Protein AF-A0A9X9LGH3-F1 (afdb_monomer)

InterPro domains:
  IPR001111 TGF-beta, propeptide [PF00688] (2-77)
  IPR015615 Transforming growth factor-beta-like [PTHR11848] (7-102)

Nearest PDB structures (foldseek):
  8apo-assembly1_AF  TM=1.733E-01  e=4.380E+00  Polytomella magna

Structure (mmCIF, N/CA/C/O backbone):
data_AF-A0A9X9LGH3-F1
#
_entry.id   AF-A0A9X9LGH3-F1
#
loop_
_atom_site.group_PDB
_atom_site.id
_atom_site.type_symbol
_atom_site.label_atom_id
_atom_site.label_alt_id
_atom_site.label_comp_id
_atom_site.label_asym_id
_atom_site.label_entity_id
_atom_site.label_seq_id
_atom_site.pdbx_PDB_ins_code
_atom_site.Cartn_x
_atom_site.Cartn_y
_atom_site.Cartn_z
_atom_site.occupancy
_atom_site.B_iso_or_equiv
_atom_site.auth_seq_id
_atom_site.auth_comp_id
_atom_site.auth_asym_id
_atom_site.auth_atom_id
_atom_site.pdbx_PDB_model_num
ATOM 1 N N . ARG A 1 1 ? -17.759 -10.125 -9.015 1.00 48.38 1 ARG A N 1
ATOM 2 C CA . ARG A 1 1 ? -16.796 -9.169 -9.623 1.00 48.38 1 ARG A CA 1
ATOM 3 C C . ARG A 1 1 ? -15.617 -8.926 -8.660 1.00 48.38 1 ARG A C 1
ATOM 5 O O . ARG A 1 1 ? -15.167 -7.805 -8.515 1.00 48.38 1 ARG A O 1
ATOM 12 N N . GLU A 1 2 ? -15.114 -9.988 -8.022 1.00 52.00 2 GLU A N 1
ATOM 13 C CA . GLU A 1 2 ? -13.931 -9.981 -7.131 1.00 52.00 2 GLU A CA 1
ATOM 14 C C . GLU A 1 2 ? -12.705 -10.612 -7.818 1.00 52.00 2 GLU A C 1
ATOM 16 O O . GLU A 1 2 ? -11.620 -10.665 -7.260 1.00 52.00 2 GLU A O 1
ATOM 21 N N . SER A 1 3 ? -12.881 -11.076 -9.057 1.00 57.69 3 SER A N 1
ATOM 22 C CA . SER A 1 3 ? -11.931 -11.883 -9.828 1.00 57.69 3 SER A CA 1
ATOM 23 C C . SER A 1 3 ? -10.662 -11.141 -10.268 1.00 57.69 3 SER A C 1
ATOM 25 O O . SER A 1 3 ? -9.758 -11.783 -10.789 1.00 57.69 3 SER A O 1
ATOM 27 N N . ASP A 1 4 ? -10.594 -9.824 -10.052 1.00 76.19 4 ASP A N 1
ATOM 28 C CA . ASP A 1 4 ? -9.462 -8.969 -10.440 1.00 76.19 4 ASP A CA 1
ATOM 29 C C . ASP A 1 4 ? -8.609 -8.520 -9.235 1.00 76.19 4 ASP A C 1
ATOM 31 O O . ASP A 1 4 ? -7.660 -7.753 -9.401 1.00 76.19 4 ASP A O 1
ATOM 35 N N . LEU A 1 5 ? -8.939 -8.968 -8.016 1.00 87.31 5 LEU A N 1
ATOM 36 C CA . LEU A 1 5 ? -8.166 -8.663 -6.812 1.00 87.31 5 LEU A CA 1
ATOM 37 C C . LEU A 1 5 ? -7.185 -9.795 -6.506 1.00 87.31 5 LEU A C 1
ATOM 39 O O . LEU A 1 5 ? -7.553 -10.966 -6.440 1.00 87.31 5 LEU A O 1
ATOM 43 N N . PHE A 1 6 ? -5.928 -9.426 -6.284 1.00 89.50 6 PHE A N 1
ATOM 44 C CA . PHE A 1 6 ? -4.864 -10.327 -5.858 1.00 89.50 6 PHE A CA 1
ATOM 45 C C . PHE A 1 6 ? -4.295 -9.819 -4.532 1.00 89.50 6 PHE A C 1
ATOM 47 O O . PHE A 1 6 ? -3.941 -8.643 -4.413 1.00 89.50 6 PHE A O 1
ATOM 54 N N . LEU A 1 7 ? -4.228 -10.704 -3.534 1.00 93.31 7 LEU A N 1
ATOM 55 C CA . LEU A 1 7 ? -3.635 -10.391 -2.239 1.00 93.31 7 LEU A CA 1
ATOM 56 C C . LEU A 1 7 ? -2.133 -10.152 -2.411 1.00 93.31 7 LEU A C 1
ATOM 58 O O . LEU A 1 7 ? -1.407 -11.054 -2.819 1.00 93.31 7 LEU A O 1
ATOM 62 N N . LEU A 1 8 ? -1.683 -8.943 -2.077 1.00 94.94 8 LEU A N 1
ATOM 63 C CA . LEU A 1 8 ? -0.271 -8.565 -2.152 1.00 94.94 8 LEU A CA 1
ATOM 64 C C . LEU A 1 8 ? 0.487 -8.966 -0.889 1.00 94.94 8 LEU A C 1
ATOM 66 O O . LEU A 1 8 ? 1.500 -9.650 -0.965 1.00 94.94 8 LEU A O 1
ATOM 70 N N . ASP A 1 9 ? -0.027 -8.530 0.259 1.00 97.12 9 ASP A N 1
ATOM 71 C CA . ASP A 1 9 ? 0.566 -8.720 1.579 1.00 97.12 9 ASP A CA 1
ATOM 72 C C . ASP A 1 9 ? -0.523 -8.560 2.657 1.00 97.12 9 ASP A C 1
ATOM 74 O O . ASP A 1 9 ? -1.574 -7.962 2.402 1.00 97.12 9 ASP A O 1
ATOM 78 N N . SER A 1 10 ? -0.282 -9.087 3.859 1.00 96.31 10 SER A N 1
ATOM 79 C CA . SER A 1 10 ? -1.1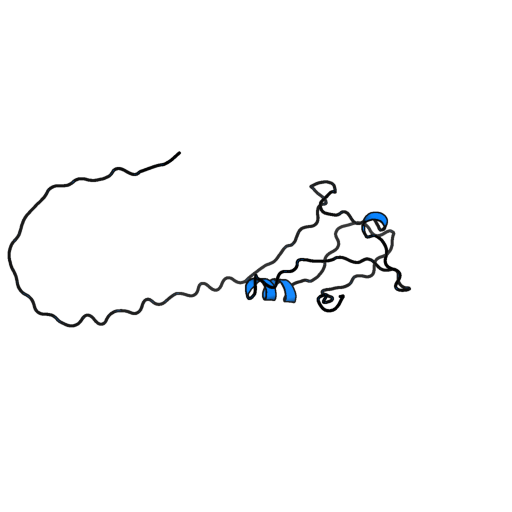95 -9.012 5.005 1.00 96.31 10 SER A CA 1
ATOM 80 C C . SER A 1 10 ? -0.433 -8.797 6.311 1.00 96.31 10 SER A C 1
ATOM 82 O O . SER A 1 10 ? 0.667 -9.318 6.500 1.00 96.31 10 SER A O 1
ATOM 84 N N . ARG A 1 11 ? -1.032 -8.057 7.248 1.00 95.12 11 ARG A N 1
ATOM 85 C CA . ARG A 1 11 ? -0.446 -7.781 8.565 1.00 95.12 11 ARG A CA 1
ATOM 86 C C . ARG A 1 11 ? -1.510 -7.939 9.645 1.00 95.12 11 ARG A C 1
ATOM 88 O O . ARG A 1 11 ? -2.578 -7.343 9.538 1.00 95.12 11 ARG A O 1
ATOM 95 N N . THR A 1 12 ? -1.187 -8.686 10.695 1.00 95.12 12 THR A N 1
ATOM 96 C CA . THR A 1 12 ? -1.984 -8.742 11.928 1.00 95.12 12 THR A CA 1
ATOM 97 C C . THR A 1 12 ? -1.420 -7.739 12.920 1.00 95.12 12 THR A C 1
ATOM 99 O O . THR A 1 12 ? -0.210 -7.718 13.141 1.00 95.12 12 THR A O 1
ATOM 102 N N . LEU A 1 13 ? -2.289 -6.913 13.496 1.00 92.00 13 LEU A N 1
ATOM 103 C CA . LEU A 1 13 ? -1.922 -5.796 14.364 1.00 92.00 13 LEU A CA 1
ATOM 104 C C . LEU A 1 13 ? -2.825 -5.785 15.596 1.00 92.00 13 LEU A C 1
ATOM 106 O O . LEU A 1 13 ? -3.995 -6.173 15.518 1.00 92.00 13 LEU A O 1
ATOM 110 N N . TRP A 1 14 ? -2.308 -5.286 16.713 1.00 91.44 14 TRP A N 1
ATOM 111 C CA . TRP A 1 14 ? -3.131 -4.948 17.871 1.00 91.44 14 TRP A CA 1
ATOM 112 C C . TRP A 1 14 ? -3.738 -3.551 17.720 1.00 91.44 14 TRP A C 1
ATOM 114 O O . TRP A 1 14 ? -3.111 -2.642 17.187 1.00 91.44 14 TRP A O 1
ATOM 124 N N . ALA A 1 15 ? -4.940 -3.342 18.264 1.00 85.69 15 ALA A N 1
ATOM 125 C CA . ALA A 1 15 ? -5.625 -2.044 18.203 1.00 85.69 15 ALA A CA 1
ATOM 126 C C . ALA A 1 15 ? -4.871 -0.903 18.917 1.00 85.69 15 ALA A C 1
ATOM 128 O O . ALA A 1 15 ? -5.154 0.265 18.675 1.00 85.69 15 ALA A O 1
ATOM 129 N N . SER A 1 16 ? -3.937 -1.239 19.811 1.00 90.62 16 SER A N 1
ATOM 130 C CA . SER A 1 16 ? -3.076 -0.282 20.509 1.00 90.62 16 SER A CA 1
ATOM 131 C C . SER A 1 16 ? -1.805 0.082 19.737 1.00 90.62 16 SER A C 1
ATOM 133 O O . SER A 1 16 ? -1.037 0.912 20.215 1.00 90.62 16 SER A O 1
ATOM 135 N N . GLU A 1 17 ? -1.519 -0.575 18.610 1.00 92.81 17 GLU A N 1
ATOM 136 C CA . GLU A 1 17 ? -0.350 -0.242 17.800 1.00 92.81 17 GLU A CA 1
ATOM 137 C C . GLU A 1 17 ? -0.560 1.076 17.054 1.00 92.81 17 GLU A C 1
ATOM 139 O O . GLU A 1 17 ? -1.599 1.319 16.442 1.00 92.81 17 GLU A O 1
ATOM 144 N N . GLU A 1 18 ? 0.473 1.915 17.064 1.00 93.06 18 GLU A N 1
ATOM 145 C CA . GLU A 1 18 ? 0.505 3.181 16.343 1.00 93.06 18 GLU A CA 1
ATOM 146 C C . GLU A 1 18 ? 1.751 3.246 15.459 1.00 93.06 18 GLU A C 1
ATOM 148 O O . GLU A 1 18 ? 2.832 2.797 15.843 1.00 93.06 18 GLU A O 1
ATOM 153 N N . GLY A 1 19 ? 1.622 3.852 14.279 1.00 95.12 19 GLY A N 1
ATOM 154 C CA . GLY A 1 19 ? 2.754 4.098 13.391 1.00 95.12 19 GLY A CA 1
ATOM 155 C C . GLY A 1 19 ? 2.443 3.850 11.923 1.00 95.12 19 GLY A C 1
ATOM 156 O O . GLY A 1 19 ? 1.289 3.753 11.507 1.00 95.12 19 GLY A O 1
ATOM 157 N N . TRP A 1 20 ? 3.507 3.786 11.125 1.00 96.25 20 TRP A N 1
ATOM 158 C CA . TRP A 1 20 ? 3.415 3.464 9.706 1.00 96.25 20 TRP A CA 1
ATOM 159 C C . TRP A 1 20 ? 3.297 1.959 9.505 1.00 96.25 20 TRP A C 1
ATOM 161 O O . TRP A 1 20 ? 4.095 1.186 10.032 1.00 96.25 20 TRP A O 1
ATOM 171 N N . LEU A 1 21 ? 2.336 1.559 8.677 1.00 96.38 21 LEU A N 1
ATOM 172 C CA . LEU A 1 21 ? 2.231 0.192 8.186 1.00 96.38 21 LEU A CA 1
ATOM 173 C C . LEU A 1 21 ? 3.008 0.061 6.880 1.00 96.38 21 LEU A C 1
ATOM 175 O O . LEU A 1 21 ? 2.920 0.923 6.005 1.00 96.38 21 LEU A O 1
ATOM 179 N N . VAL A 1 22 ? 3.761 -1.028 6.760 1.00 96.94 22 VAL A N 1
ATOM 180 C CA . VAL A 1 22 ? 4.568 -1.345 5.582 1.00 96.94 22 VAL A CA 1
ATOM 181 C C . VAL A 1 22 ? 4.035 -2.636 4.985 1.00 96.94 22 VAL A C 1
ATOM 183 O O . VAL A 1 22 ? 3.851 -3.611 5.712 1.00 96.94 22 VAL A O 1
ATOM 186 N N . PHE A 1 23 ? 3.801 -2.610 3.677 1.00 97.50 23 PHE A N 1
ATOM 187 C CA . PHE A 1 23 ? 3.328 -3.746 2.895 1.00 97.50 23 PHE A CA 1
ATOM 188 C C . PHE A 1 23 ? 4.293 -3.993 1.741 1.00 97.50 23 PHE A C 1
ATOM 190 O O . PHE A 1 23 ? 4.688 -3.041 1.055 1.00 97.50 23 PHE A O 1
ATOM 197 N N . ASP A 1 24 ? 4.667 -5.251 1.520 1.00 96.81 24 ASP A N 1
ATOM 198 C CA . ASP A 1 24 ? 5.485 -5.621 0.370 1.00 96.81 24 ASP A CA 1
ATOM 199 C C . ASP A 1 24 ? 4.627 -5.684 -0.901 1.00 96.81 24 ASP A C 1
ATOM 201 O O . ASP A 1 24 ? 3.686 -6.462 -1.026 1.00 96.81 24 ASP A O 1
ATOM 205 N N . ILE A 1 25 ? 4.970 -4.845 -1.876 1.00 95.88 25 ILE A N 1
ATOM 206 C CA . ILE A 1 25 ? 4.328 -4.808 -3.194 1.00 95.88 25 ILE A CA 1
ATOM 207 C C . ILE A 1 25 ? 5.336 -5.043 -4.328 1.00 95.88 25 ILE A C 1
ATOM 209 O O . ILE A 1 25 ? 5.067 -4.698 -5.480 1.00 95.88 25 ILE A O 1
ATOM 213 N N . THR A 1 26 ? 6.518 -5.585 -4.023 1.00 95.38 26 THR A N 1
ATOM 214 C CA . THR A 1 26 ? 7.660 -5.687 -4.947 1.00 95.38 26 THR A CA 1
ATOM 215 C C . THR A 1 26 ? 7.312 -6.435 -6.232 1.00 95.38 26 THR A C 1
ATOM 217 O O . THR A 1 26 ? 7.654 -5.987 -7.326 1.00 95.38 26 THR A O 1
ATOM 220 N N . ALA A 1 27 ? 6.611 -7.568 -6.136 1.00 93.81 27 ALA A N 1
ATOM 221 C CA . ALA A 1 27 ? 6.214 -8.336 -7.317 1.00 93.81 27 ALA A CA 1
ATOM 222 C C . ALA A 1 27 ? 5.290 -7.516 -8.238 1.00 93.81 27 ALA A C 1
ATOM 224 O O . ALA A 1 27 ? 5.507 -7.427 -9.449 1.00 93.81 27 ALA A O 1
ATOM 225 N N . THR A 1 28 ? 4.304 -6.850 -7.642 1.00 94.19 28 THR A N 1
ATOM 226 C CA . THR A 1 28 ? 3.306 -6.042 -8.347 1.00 94.19 28 THR A CA 1
ATOM 227 C C . THR A 1 28 ? 3.906 -4.783 -8.962 1.00 94.19 28 THR A C 1
ATOM 229 O O . THR A 1 28 ? 3.613 -4.465 -10.114 1.00 94.19 28 THR A O 1
ATOM 232 N N . SER A 1 29 ? 4.800 -4.096 -8.248 1.00 94.19 29 SER A N 1
ATOM 233 C CA . SER A 1 29 ? 5.457 -2.891 -8.756 1.00 94.19 29 SER A CA 1
ATOM 234 C C . SER A 1 29 ? 6.355 -3.195 -9.961 1.00 94.19 29 SER A C 1
ATOM 236 O O . SER A 1 29 ? 6.319 -2.456 -10.944 1.00 94.19 29 SER A O 1
ATOM 238 N N . ASN A 1 30 ? 7.073 -4.326 -9.955 1.00 93.62 30 ASN A N 1
ATOM 239 C CA . ASN A 1 30 ? 7.816 -4.805 -11.125 1.00 93.62 30 ASN A CA 1
ATOM 240 C C . ASN A 1 30 ? 6.888 -5.125 -12.305 1.00 93.62 30 ASN A C 1
ATOM 242 O O . ASN A 1 30 ? 7.175 -4.740 -13.441 1.00 93.62 30 ASN A O 1
ATOM 246 N N . HIS A 1 31 ? 5.757 -5.789 -12.046 1.00 92.31 31 HIS A N 1
ATOM 247 C CA . HIS A 1 31 ? 4.784 -6.099 -13.090 1.00 92.31 31 HIS A CA 1
ATOM 248 C C . HIS A 1 31 ? 4.227 -4.830 -13.752 1.00 92.31 31 HIS A C 1
ATOM 250 O O . HIS A 1 31 ? 4.145 -4.761 -14.977 1.00 92.31 31 HIS A O 1
ATOM 256 N N . TRP A 1 32 ? 3.904 -3.795 -12.972 1.00 93.44 32 TRP A N 1
ATOM 257 C CA . TRP A 1 32 ? 3.413 -2.524 -13.510 1.00 93.44 32 TRP A CA 1
ATOM 258 C C . TRP A 1 32 ? 4.432 -1.788 -14.377 1.00 93.44 32 TRP A C 1
ATOM 260 O O . TRP A 1 32 ? 4.030 -1.134 -15.337 1.00 93.44 32 TRP A O 1
ATOM 270 N N . VAL A 1 33 ? 5.731 -1.900 -14.082 1.00 91.56 33 VAL A N 1
ATOM 271 C CA . VAL A 1 33 ? 6.782 -1.298 -14.920 1.00 91.56 33 VAL A CA 1
ATOM 272 C C . VAL A 1 33 ? 6.797 -1.921 -16.317 1.00 91.56 33 VAL A C 1
ATOM 274 O O . VAL A 1 33 ? 6.914 -1.201 -17.306 1.00 91.56 33 VAL A O 1
ATOM 277 N N . VAL A 1 34 ? 6.642 -3.245 -16.412 1.00 91.50 34 VAL A N 1
ATOM 278 C CA . VAL A 1 34 ? 6.612 -3.963 -17.700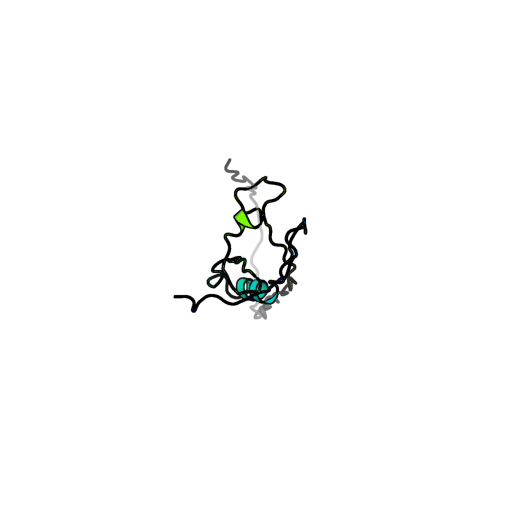 1.00 91.50 34 VAL A CA 1
ATOM 279 C C . VAL A 1 34 ? 5.267 -3.786 -18.407 1.00 91.50 34 VAL A C 1
ATOM 281 O O . VAL A 1 34 ? 5.217 -3.648 -19.628 1.00 91.50 34 VAL A O 1
ATOM 284 N N . ASN A 1 35 ? 4.177 -3.742 -17.639 1.00 92.88 35 ASN A N 1
ATOM 285 C CA . ASN A 1 35 ? 2.807 -3.720 -18.1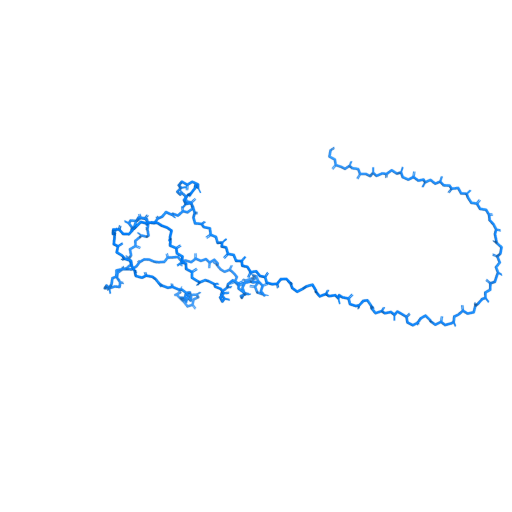36 1.00 92.88 35 ASN A CA 1
ATOM 286 C C . ASN A 1 35 ? 1.996 -2.548 -17.544 1.00 92.88 35 ASN A C 1
ATOM 288 O O . ASN A 1 35 ? 1.053 -2.785 -16.784 1.00 92.88 35 ASN A O 1
ATOM 292 N N . PRO A 1 36 ? 2.265 -1.282 -17.926 1.00 92.12 36 PRO A N 1
ATOM 293 C CA . PRO A 1 36 ? 1.640 -0.115 -17.287 1.00 92.12 36 PRO A CA 1
ATOM 294 C C . PRO A 1 36 ? 0.110 -0.095 -17.365 1.00 92.12 36 PRO A C 1
ATOM 296 O O . PRO A 1 36 ? -0.559 0.398 -16.462 1.00 92.12 36 PRO A O 1
ATOM 299 N N . ARG A 1 37 ? -0.461 -0.678 -18.427 1.00 92.81 37 ARG A N 1
ATOM 300 C CA . ARG A 1 37 ? -1.918 -0.794 -18.615 1.00 92.81 37 ARG A CA 1
ATOM 301 C C . ARG A 1 37 ? -2.606 -1.706 -17.596 1.00 92.81 37 ARG A C 1
ATOM 303 O O . ARG A 1 37 ? -3.822 -1.649 -17.481 1.00 92.81 37 ARG A O 1
ATOM 310 N N . HIS A 1 38 ? -1.843 -2.527 -16.880 1.00 89.31 38 HIS A N 1
ATOM 311 C CA . HIS A 1 38 ? -2.347 -3.441 -15.857 1.00 89.31 38 HIS A CA 1
ATOM 312 C C . HIS A 1 38 ? -2.193 -2.876 -14.436 1.00 89.31 38 HIS A C 1
ATOM 314 O O . HIS A 1 38 ? -2.412 -3.592 -13.462 1.00 89.31 38 HIS A O 1
ATOM 320 N N . ASN A 1 39 ? -1.816 -1.601 -14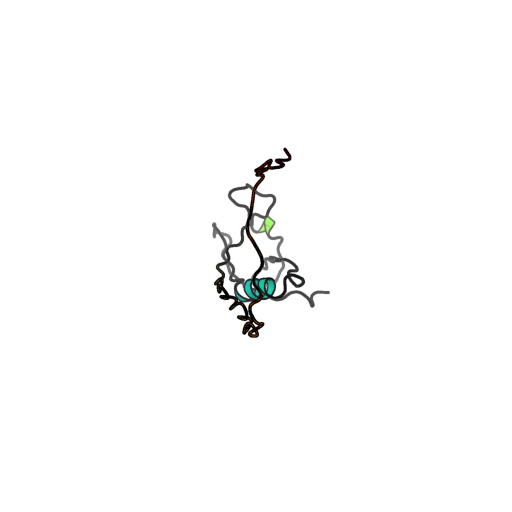.287 1.00 92.56 39 ASN A N 1
ATOM 321 C CA . ASN A 1 39 ? -1.876 -0.931 -12.995 1.00 92.56 39 ASN A CA 1
ATOM 322 C C . ASN A 1 39 ? -3.312 -0.471 -12.706 1.00 92.56 39 ASN A C 1
ATOM 324 O O . ASN A 1 39 ? -3.730 0.604 -13.132 1.00 92.56 39 ASN A O 1
ATOM 328 N N . LEU A 1 40 ? -4.058 -1.306 -11.980 1.00 90.12 40 LEU A N 1
ATOM 329 C CA . LEU A 1 40 ? -5.430 -1.023 -11.541 1.00 90.12 40 LEU A CA 1
ATOM 330 C C . LEU A 1 40 ? -5.489 -0.276 -10.195 1.00 90.12 40 LEU A C 1
ATOM 332 O O . LEU A 1 40 ? -6.573 0.033 -9.703 1.00 90.12 40 LEU A O 1
ATOM 336 N N . GLY A 1 41 ? -4.332 0.046 -9.611 1.00 91.69 41 GLY A N 1
ATOM 337 C CA . GLY A 1 41 ? -4.213 0.648 -8.290 1.00 91.69 41 GLY A CA 1
ATOM 338 C C . GLY A 1 41 ? -4.057 -0.375 -7.165 1.00 91.69 41 GLY A C 1
ATOM 339 O O . GLY A 1 41 ? -3.856 -1.567 -7.388 1.00 91.69 41 GLY A O 1
ATOM 340 N N . LEU A 1 42 ? -4.115 0.131 -5.934 1.00 93.31 42 LEU A N 1
ATOM 341 C CA . LEU A 1 42 ? -4.013 -0.647 -4.701 1.00 93.31 42 LEU A CA 1
ATOM 342 C C . LEU A 1 42 ? -5.301 -0.499 -3.905 1.00 93.31 42 LEU A C 1
ATOM 344 O O . LEU A 1 42 ? -5.824 0.610 -3.765 1.00 93.31 42 LEU A O 1
ATOM 348 N N . GLN A 1 43 ? -5.763 -1.605 -3.335 1.00 93.69 43 GLN A N 1
ATOM 349 C CA . GLN A 1 43 ? -6.853 -1.619 -2.375 1.00 93.69 43 GLN A CA 1
ATOM 350 C C . GLN A 1 43 ? -6.333 -2.134 -1.038 1.00 93.69 43 GLN A C 1
ATOM 352 O O . GLN A 1 43 ? -5.660 -3.159 -0.979 1.00 93.69 43 GLN A O 1
ATOM 357 N N . LEU A 1 44 ? -6.668 -1.417 0.031 1.00 94.25 44 LEU A N 1
ATOM 358 C CA . LEU A 1 44 ? -6.427 -1.854 1.397 1.00 94.25 44 LEU A CA 1
ATOM 359 C C . LEU A 1 44 ? -7.759 -2.283 2.009 1.00 94.25 44 LEU A C 1
ATOM 361 O O . LEU A 1 44 ? -8.722 -1.512 1.995 1.00 94.25 44 LEU A O 1
ATOM 365 N N . CYS A 1 45 ? -7.797 -3.496 2.545 1.00 94.75 45 CYS A N 1
ATOM 366 C CA . CYS A 1 45 ? -8.889 -3.993 3.370 1.00 94.75 45 CYS A CA 1
ATOM 367 C C . CYS A 1 45 ? -8.389 -4.179 4.805 1.00 94.75 45 CYS A C 1
ATOM 369 O O . CYS A 1 45 ? -7.195 -4.363 5.042 1.00 94.75 45 CYS A O 1
ATOM 371 N N . VAL A 1 46 ? -9.306 -4.066 5.760 1.00 95.81 46 VAL A N 1
ATOM 372 C CA . VAL A 1 46 ? -9.053 -4.374 7.166 1.00 95.81 46 VAL A CA 1
ATOM 373 C C . VAL A 1 46 ? -10.120 -5.362 7.581 1.00 95.81 46 VAL A C 1
ATOM 375 O O . VAL A 1 46 ? -11.301 -5.135 7.318 1.00 95.81 46 VAL A O 1
ATOM 378 N N . GLU A 1 47 ? -9.700 -6.448 8.210 1.00 96.25 47 GLU A N 1
ATOM 379 C CA . GLU A 1 47 ? -10.585 -7.497 8.691 1.00 96.25 47 GLU A CA 1
ATOM 380 C C . GLU A 1 47 ? -10.252 -7.817 10.145 1.00 96.25 47 GLU A C 1
ATOM 382 O O . GLU A 1 47 ? -9.104 -7.694 10.580 1.00 96.25 47 GLU A O 1
ATOM 387 N N . THR A 1 48 ? -11.264 -8.203 10.913 1.00 94.44 48 THR A N 1
ATOM 388 C CA . THR A 1 48 ? -11.055 -8.815 12.224 1.00 94.44 48 THR A CA 1
ATOM 389 C C . THR A 1 48 ? -10.499 -10.234 12.078 1.00 94.44 48 THR A C 1
ATOM 391 O O . THR A 1 48 ? -10.533 -10.826 11.001 1.00 94.44 48 THR A O 1
ATOM 394 N N . LEU A 1 49 ? -10.022 -10.826 13.178 1.00 92.81 49 LEU A N 1
ATOM 395 C CA . LEU A 1 49 ? -9.544 -12.217 13.183 1.00 92.81 49 LEU A CA 1
ATOM 396 C C . LEU A 1 49 ? -10.641 -13.236 12.830 1.00 92.81 49 LEU A C 1
ATOM 398 O O . LEU A 1 49 ? -10.340 -14.324 12.348 1.00 92.81 49 LEU A O 1
ATOM 402 N N . ASP A 1 50 ? -11.902 -12.882 13.061 1.00 95.00 50 ASP A N 1
ATOM 403 C CA . ASP A 1 50 ? -13.096 -13.627 12.661 1.00 95.00 50 ASP A CA 1
ATOM 404 C C . ASP A 1 50 ? -13.556 -13.322 11.219 1.00 95.00 50 ASP A C 1
ATOM 406 O O . ASP A 1 50 ? -14.592 -13.824 10.786 1.00 95.00 50 ASP A O 1
ATOM 410 N N . GLY A 1 51 ? -12.779 -12.546 10.454 1.00 94.50 51 GLY A N 1
ATOM 411 C CA . GLY A 1 51 ? -12.996 -12.295 9.026 1.00 94.50 51 GLY A CA 1
ATOM 412 C C . GLY A 1 51 ? -14.031 -11.213 8.718 1.00 94.50 51 GLY A C 1
ATOM 413 O O . GLY A 1 51 ? -14.526 -11.135 7.594 1.00 94.50 51 GLY A O 1
ATOM 414 N N . GLN A 1 52 ? -14.402 -10.375 9.691 1.00 95.81 52 GLN A N 1
ATOM 415 C CA . GLN A 1 52 ? -15.331 -9.277 9.437 1.00 95.81 52 GLN A CA 1
ATOM 416 C C . GLN A 1 52 ? -14.602 -8.072 8.863 1.00 95.81 52 GLN A C 1
ATOM 418 O O . GLN A 1 52 ? -13.697 -7.527 9.493 1.00 95.81 52 GLN A O 1
ATOM 423 N N . SER A 1 53 ? -15.047 -7.604 7.697 1.00 95.81 53 SER A N 1
ATOM 424 C CA . SER A 1 53 ? -14.515 -6.385 7.093 1.00 95.81 53 SER A CA 1
ATOM 425 C C . SER A 1 53 ? -14.868 -5.148 7.919 1.00 95.81 53 SER A C 1
ATOM 427 O O . SER A 1 53 ? -16.031 -4.899 8.244 1.00 95.81 53 SER A O 1
ATOM 429 N N . ILE A 1 54 ? -13.858 -4.337 8.217 1.00 95.25 54 ILE A N 1
ATOM 430 C CA . ILE A 1 54 ? -13.985 -3.069 8.929 1.00 95.25 54 ILE A CA 1
ATOM 431 C C . ILE A 1 54 ? -13.577 -1.931 7.996 1.00 95.25 54 ILE A C 1
ATOM 433 O O . ILE A 1 54 ? -12.627 -2.031 7.220 1.00 95.25 54 ILE A O 1
ATOM 437 N N . ASN A 1 55 ? -14.264 -0.791 8.110 1.00 93.75 55 ASN A N 1
ATOM 438 C CA . ASN A 1 55 ? -13.829 0.436 7.454 1.00 93.75 55 ASN A CA 1
ATOM 439 C C . ASN A 1 55 ? -12.421 0.835 7.955 1.00 93.75 55 ASN A C 1
ATOM 441 O O . ASN A 1 55 ? -12.284 1.156 9.139 1.00 93.75 55 ASN A O 1
ATOM 445 N N . PRO A 1 56 ? -11.401 0.927 7.080 1.00 94.38 56 PRO A N 1
ATOM 446 C CA . PRO A 1 56 ? -10.033 1.263 7.481 1.00 94.38 56 PRO A CA 1
ATOM 447 C C . PRO A 1 56 ? -9.918 2.548 8.316 1.00 94.38 56 PRO A C 1
ATOM 449 O O . PRO A 1 56 ? -9.114 2.622 9.240 1.00 94.38 56 PRO A O 1
ATOM 452 N N . LYS A 1 57 ? -10.765 3.551 8.044 1.00 93.12 57 LYS A N 1
ATOM 453 C CA . LYS A 1 57 ? -10.793 4.812 8.797 1.00 93.12 57 LYS A CA 1
ATOM 454 C C . LYS A 1 57 ? -11.278 4.621 10.237 1.00 93.12 57 LYS A C 1
ATOM 456 O O . LYS A 1 57 ? -10.792 5.308 11.129 1.00 93.12 57 LYS A O 1
ATOM 461 N N . LEU A 1 58 ? -12.230 3.711 10.466 1.00 92.38 58 LEU A N 1
ATOM 462 C CA . LEU A 1 58 ? -12.696 3.365 11.816 1.00 92.38 58 LEU A CA 1
ATOM 463 C C . LEU A 1 58 ? -11.639 2.567 12.587 1.00 92.38 58 LEU A C 1
ATOM 465 O O . LEU A 1 58 ? -11.560 2.696 13.801 1.00 92.38 58 LEU A O 1
ATOM 469 N N . ALA A 1 59 ? -10.789 1.821 11.878 1.00 92.31 59 ALA A N 1
ATOM 470 C CA . ALA A 1 59 ? -9.622 1.144 12.440 1.00 92.31 59 ALA A CA 1
ATOM 471 C C . ALA A 1 59 ? -8.421 2.085 12.695 1.00 92.31 59 ALA A C 1
ATOM 473 O O . ALA A 1 59 ? -7.323 1.619 12.975 1.00 92.31 59 ALA A O 1
ATOM 474 N N . GLY A 1 60 ? -8.600 3.406 12.573 1.00 92.62 60 GLY A N 1
ATOM 475 C CA . GLY A 1 60 ? -7.549 4.396 12.833 1.00 92.62 60 GLY A CA 1
ATOM 476 C C . GLY A 1 60 ? -6.590 4.649 11.665 1.00 92.62 60 GLY A C 1
ATOM 477 O O . GLY A 1 60 ? -5.681 5.470 11.795 1.00 92.62 60 GLY A O 1
ATOM 478 N N . LEU A 1 61 ? -6.792 4.014 10.503 1.00 94.62 61 LEU A N 1
ATOM 479 C CA . LEU A 1 61 ? -5.928 4.225 9.342 1.00 94.62 61 LEU A CA 1
ATOM 480 C C . LEU A 1 61 ? -6.226 5.554 8.645 1.00 94.62 61 LEU A C 1
ATOM 482 O O . LEU A 1 61 ? -7.374 5.937 8.396 1.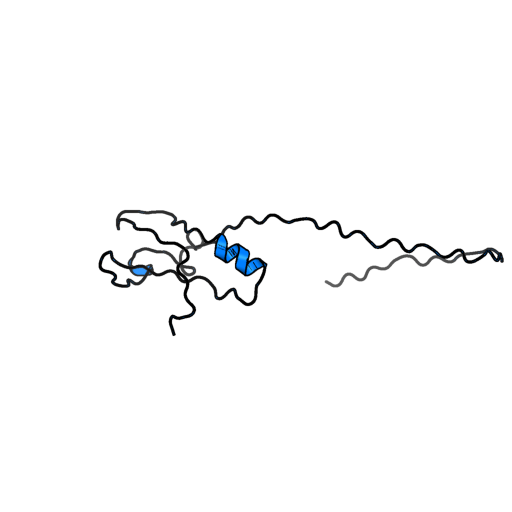00 94.62 61 LEU A O 1
ATOM 486 N N . ILE A 1 62 ? -5.154 6.253 8.280 1.00 95.81 62 ILE A N 1
ATOM 487 C CA . ILE A 1 62 ? -5.211 7.564 7.640 1.00 95.81 62 ILE A CA 1
ATOM 488 C C . ILE A 1 62 ? -4.993 7.396 6.135 1.00 95.81 62 ILE A C 1
ATOM 490 O O . ILE A 1 62 ? -3.946 6.947 5.683 1.00 95.81 62 ILE A O 1
ATOM 494 N N . GLY A 1 63 ? -6.002 7.769 5.345 1.00 94.19 63 GLY A N 1
ATOM 495 C CA . GLY A 1 63 ? -5.931 7.760 3.882 1.00 94.19 63 GLY A CA 1
ATOM 496 C C . GLY A 1 63 ? -5.477 9.094 3.280 1.00 94.19 63 GLY A C 1
ATOM 497 O O . GLY A 1 63 ? -5.162 10.053 3.982 1.00 94.19 63 GLY A O 1
ATOM 498 N N . ARG A 1 64 ? -5.548 9.200 1.947 1.00 93.50 64 ARG A N 1
ATOM 499 C CA . ARG A 1 64 ? -5.146 10.387 1.156 1.00 93.50 64 ARG A CA 1
ATOM 500 C C . ARG A 1 64 ? -5.819 11.716 1.537 1.00 93.50 64 ARG A C 1
ATOM 502 O O . ARG A 1 64 ? -5.362 12.770 1.125 1.00 93.50 64 ARG A O 1
ATOM 509 N N . HIS A 1 65 ? -6.937 11.671 2.258 1.00 94.25 65 HIS A N 1
ATOM 510 C CA . HIS A 1 65 ? -7.669 12.860 2.709 1.00 94.25 65 HIS A CA 1
ATOM 511 C C . HIS A 1 65 ? -7.299 13.282 4.142 1.00 94.25 65 HIS A C 1
ATOM 513 O O . HIS A 1 65 ? -7.917 14.190 4.688 1.00 94.25 65 HIS A O 1
ATOM 519 N N . GLY A 1 66 ? -6.335 12.604 4.773 1.00 95.25 66 GLY A N 1
ATOM 520 C CA . GLY A 1 66 ? -5.815 12.961 6.089 1.00 95.25 66 GLY A CA 1
ATOM 521 C C . GLY A 1 66 ? -4.731 14.046 6.054 1.00 95.25 66 GLY A C 1
ATOM 522 O O . GLY A 1 66 ? -4.425 14.585 4.983 1.00 95.25 66 GLY A O 1
ATOM 523 N N . PRO A 1 67 ? -4.128 14.351 7.223 1.00 97.25 67 PRO A N 1
ATOM 524 C CA . PRO A 1 67 ? -3.014 15.292 7.333 1.00 97.25 67 PRO A CA 1
ATOM 525 C C . PRO A 1 67 ? -1.901 14.958 6.341 1.00 97.25 67 PRO A C 1
ATOM 527 O O . PRO A 1 67 ? -1.513 13.798 6.224 1.00 97.25 67 PRO A O 1
ATOM 530 N N . GLN A 1 68 ? -1.377 15.967 5.642 1.00 97.19 68 GLN A N 1
ATOM 531 C CA . GLN A 1 68 ? -0.423 15.781 4.541 1.00 97.19 68 GLN A CA 1
ATOM 532 C C . GLN A 1 68 ? 0.803 14.948 4.946 1.00 97.19 68 GLN A C 1
ATOM 534 O O . GLN A 1 68 ? 1.219 14.061 4.210 1.00 97.19 68 GLN A O 1
ATOM 539 N N . ASN A 1 69 ? 1.338 15.176 6.147 1.00 96.81 69 ASN A N 1
ATOM 540 C CA . ASN A 1 69 ? 2.493 14.453 6.689 1.00 96.81 69 ASN A CA 1
ATOM 541 C C . ASN A 1 69 ? 2.192 13.006 7.129 1.00 96.81 69 ASN A C 1
ATOM 543 O O . ASN A 1 69 ? 3.092 12.322 7.609 1.00 96.81 69 ASN A O 1
ATOM 547 N N . LYS A 1 70 ? 0.939 12.557 7.011 1.00 96.81 70 LYS A N 1
ATOM 548 C CA . LYS A 1 70 ? 0.477 11.200 7.335 1.00 96.81 70 LYS A CA 1
ATOM 549 C C . LYS A 1 70 ? -0.222 10.521 6.152 1.00 96.81 70 LYS A C 1
ATOM 551 O O . LYS A 1 70 ? -0.836 9.474 6.330 1.00 96.81 70 LYS A O 1
ATOM 556 N N . GLN A 1 71 ? -0.182 11.116 4.958 1.00 97.31 71 GLN A N 1
ATOM 557 C CA . GLN A 1 71 ? -0.767 10.493 3.773 1.00 97.31 71 GLN A CA 1
ATOM 558 C C . GLN A 1 71 ? 0.068 9.281 3.340 1.00 97.31 71 GLN A C 1
ATOM 560 O O . GLN A 1 71 ? 1.298 9.341 3.395 1.00 97.31 71 GLN A O 1
ATOM 565 N N . PRO A 1 72 ? -0.576 8.189 2.893 1.00 96.81 72 PRO A N 1
ATOM 566 C CA . PRO A 1 72 ? 0.136 7.009 2.430 1.00 96.81 72 PRO A CA 1
ATOM 567 C C . PRO A 1 72 ? 0.954 7.334 1.181 1.00 96.81 72 PRO A C 1
ATOM 569 O O . PRO A 1 72 ? 0.508 8.067 0.297 1.00 96.81 72 PRO A O 1
ATOM 572 N N . PHE A 1 73 ? 2.141 6.747 1.098 1.00 96.75 73 PHE A N 1
ATOM 573 C CA . PHE A 1 73 ? 3.037 6.877 -0.040 1.00 96.75 73 PHE A CA 1
ATOM 574 C C . PHE A 1 73 ? 3.637 5.518 -0.389 1.00 96.75 73 PHE A C 1
ATOM 576 O O . PHE A 1 73 ? 3.636 4.588 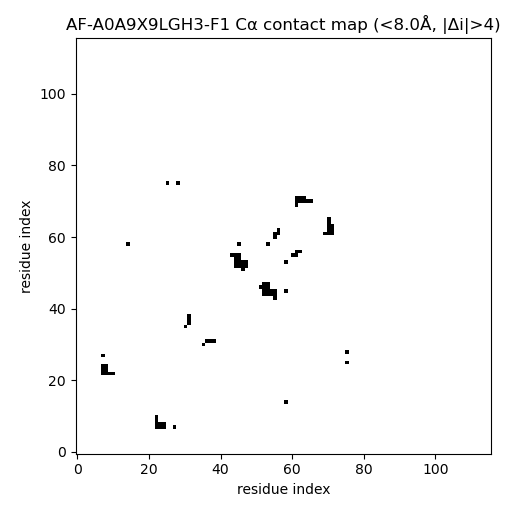0.415 1.00 96.75 73 PHE A O 1
ATOM 583 N N . MET A 1 74 ? 4.141 5.414 -1.613 1.00 95.56 74 MET A N 1
ATOM 584 C CA . MET A 1 74 ? 4.798 4.220 -2.124 1.00 95.56 74 MET A CA 1
ATOM 585 C C . MET A 1 74 ? 6.268 4.532 -2.378 1.00 95.56 74 MET A C 1
ATOM 587 O O . MET A 1 74 ? 6.592 5.581 -2.932 1.00 95.56 74 MET A O 1
ATOM 591 N N . VAL A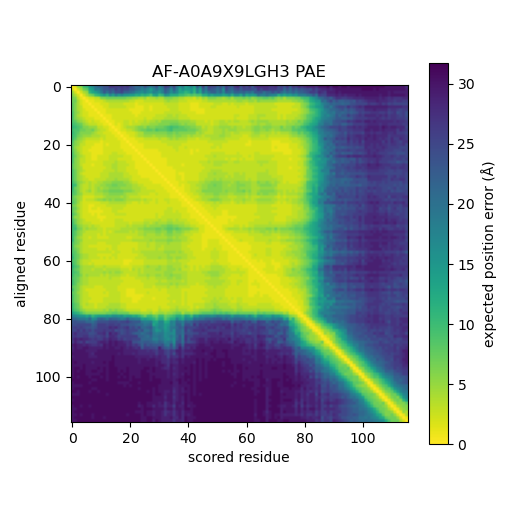 1 75 ? 7.146 3.601 -2.014 1.00 96.50 75 VAL A N 1
ATOM 592 C CA . VAL A 1 75 ? 8.574 3.655 -2.339 1.00 96.50 75 VAL A CA 1
ATOM 593 C C . VAL A 1 75 ? 8.923 2.397 -3.117 1.00 96.50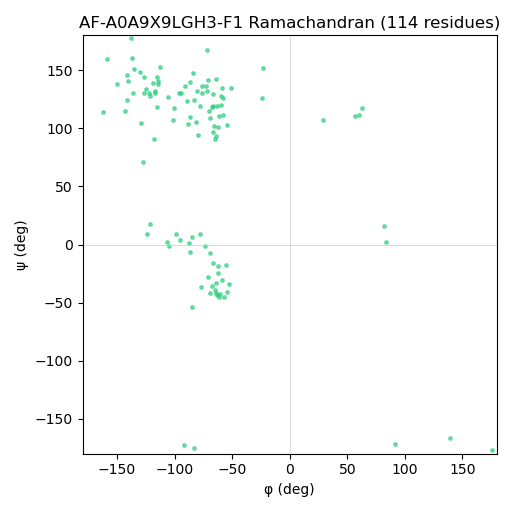 75 VAL A C 1
ATOM 595 O O . VAL A 1 75 ? 8.570 1.296 -2.703 1.00 96.50 75 VAL A O 1
ATOM 598 N N . ALA A 1 76 ? 9.604 2.557 -4.247 1.00 94.44 76 ALA A N 1
ATOM 599 C CA . ALA A 1 76 ? 10.080 1.444 -5.053 1.00 94.44 76 ALA A CA 1
ATOM 600 C C . ALA A 1 76 ? 11.477 1.753 -5.594 1.00 94.44 76 ALA A C 1
ATOM 602 O O . ALA A 1 76 ? 11.762 2.880 -6.002 1.00 94.44 76 ALA A O 1
ATOM 603 N N . PHE A 1 77 ? 12.337 0.738 -5.605 1.00 92.94 77 PHE A N 1
ATOM 604 C CA . PHE A 1 77 ? 13.697 0.823 -6.120 1.00 92.94 77 PHE A CA 1
ATOM 605 C C . PHE A 1 77 ? 13.807 -0.085 -7.337 1.00 92.94 77 PHE A C 1
ATOM 607 O O . PHE A 1 77 ? 13.633 -1.297 -7.233 1.00 92.94 77 PHE A O 1
ATOM 614 N N . PHE A 1 78 ? 14.109 0.499 -8.492 1.00 88.81 78 PHE A N 1
ATOM 615 C CA . PHE A 1 78 ? 14.269 -0.243 -9.736 1.00 88.81 78 PHE A CA 1
ATOM 616 C C . PHE A 1 78 ? 15.709 -0.152 -10.212 1.00 88.81 78 PHE A C 1
ATOM 618 O O . PHE A 1 78 ? 16.343 0.903 -10.147 1.00 88.81 78 PHE A O 1
ATOM 625 N N . LYS A 1 79 ? 16.223 -1.259 -10.744 1.00 86.44 79 LYS A N 1
ATOM 626 C CA . LYS A 1 79 ? 17.510 -1.255 -11.430 1.00 86.44 79 LYS A CA 1
ATOM 627 C C . LYS A 1 79 ? 17.302 -0.765 -12.859 1.00 86.44 79 LYS A C 1
ATOM 629 O O . LYS A 1 79 ? 16.817 -1.513 -13.705 1.00 86.44 79 LYS A O 1
ATOM 634 N N . ALA A 1 80 ? 17.708 0.466 -13.147 1.00 74.94 80 ALA A N 1
ATOM 635 C CA . ALA A 1 80 ? 17.839 0.915 -14.525 1.00 74.94 80 ALA A CA 1
ATOM 636 C C . ALA A 1 80 ? 19.031 0.184 -15.158 1.00 74.94 80 ALA A C 1
ATOM 638 O O . ALA A 1 80 ? 20.172 0.328 -14.722 1.00 74.94 80 ALA A O 1
ATOM 639 N N . THR A 1 81 ? 18.774 -0.649 -16.163 1.00 69.19 81 THR A N 1
ATOM 640 C CA . THR A 1 81 ? 19.842 -1.130 -17.040 1.00 69.19 81 THR A CA 1
ATOM 641 C C . THR A 1 81 ? 20.008 -0.095 -18.142 1.00 69.19 81 THR A C 1
ATOM 643 O O . THR A 1 81 ? 19.135 0.047 -18.993 1.00 69.19 81 THR A O 1
ATOM 646 N N . GLU A 1 82 ? 21.115 0.652 -18.128 1.00 61.97 82 GLU A N 1
ATOM 647 C CA . GLU A 1 82 ? 21.526 1.439 -19.293 1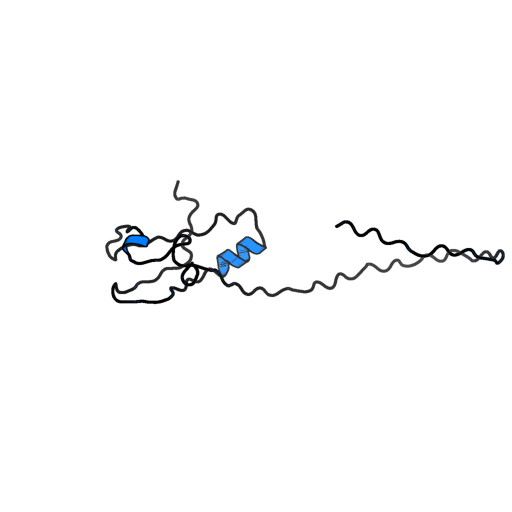.00 61.97 82 GLU A CA 1
ATOM 648 C C . GLU A 1 82 ? 21.850 0.467 -20.430 1.00 61.97 82 GLU A C 1
ATOM 650 O O . GLU A 1 82 ? 22.957 -0.075 -20.534 1.00 61.97 82 GLU A O 1
ATOM 655 N N . VAL A 1 83 ? 20.863 0.197 -21.283 1.00 60.38 83 VAL A N 1
ATOM 656 C CA . VAL A 1 83 ? 21.110 -0.515 -22.531 1.00 60.38 83 VAL A CA 1
ATOM 657 C C . VAL A 1 83 ? 21.977 0.406 -23.381 1.00 60.38 83 VAL A C 1
ATOM 659 O O . VAL A 1 83 ? 21.493 1.368 -23.973 1.00 60.38 83 VAL A O 1
ATOM 662 N N . HIS A 1 84 ? 23.277 0.120 -23.432 1.00 58.41 84 HIS A N 1
ATOM 663 C CA . HIS A 1 84 ? 24.184 0.745 -24.383 1.00 58.41 84 HIS A CA 1
ATOM 664 C C . HIS A 1 84 ? 23.754 0.309 -25.785 1.00 58.41 84 HIS A C 1
ATOM 666 O O . HIS A 1 84 ? 24.173 -0.742 -26.281 1.00 58.41 84 HIS A O 1
ATOM 672 N N . LEU A 1 85 ? 22.875 1.094 -26.410 1.00 63.38 85 LEU A N 1
ATOM 673 C CA . LEU A 1 85 ? 22.446 0.885 -27.784 1.00 63.38 85 LEU A CA 1
ATOM 674 C C . LEU A 1 85 ? 23.677 1.030 -28.679 1.00 63.38 85 LEU A C 1
ATOM 676 O O . LEU A 1 85 ? 24.159 2.129 -28.955 1.00 63.38 85 LEU A O 1
ATOM 680 N N . ARG A 1 86 ? 24.232 -0.105 -29.109 1.00 66.88 86 ARG A N 1
ATOM 681 C CA . ARG A 1 86 ? 25.321 -0.112 -30.080 1.00 66.88 86 ARG A CA 1
ATOM 682 C C . ARG A 1 86 ? 24.735 0.338 -31.411 1.00 66.88 86 ARG A C 1
ATOM 684 O O . ARG A 1 86 ? 23.979 -0.399 -32.035 1.00 66.88 86 ARG A O 1
ATOM 691 N N . SER A 1 87 ? 25.086 1.546 -31.835 1.00 70.19 87 SER A N 1
ATOM 692 C CA . SER A 1 87 ? 24.779 2.012 -33.185 1.00 70.19 87 SER A CA 1
ATOM 693 C C . SER A 1 87 ? 25.435 1.076 -34.206 1.00 70.19 87 SER A C 1
ATOM 695 O O . SER A 1 87 ? 26.635 0.789 -34.121 1.00 70.19 87 SER A O 1
ATOM 697 N N . THR A 1 88 ? 24.650 0.569 -35.157 1.00 72.19 88 THR A N 1
ATOM 698 C CA . THR A 1 88 ? 25.154 -0.210 -36.292 1.00 72.19 88 THR A CA 1
ATOM 699 C C . THR A 1 88 ? 26.091 0.669 -37.114 1.00 72.19 88 THR A C 1
ATOM 701 O O . THR A 1 88 ? 25.654 1.622 -37.758 1.00 72.19 88 THR A O 1
ATOM 704 N N . ARG A 1 89 ? 27.394 0.366 -37.101 1.00 69.56 89 ARG A N 1
ATOM 705 C CA . ARG A 1 89 ? 28.369 1.062 -37.949 1.00 69.56 89 ARG A CA 1
ATOM 706 C C . ARG A 1 89 ? 28.091 0.696 -39.405 1.00 69.56 89 ARG A C 1
ATOM 708 O O . ARG A 1 89 ? 28.215 -0.469 -39.771 1.00 69.56 89 ARG A O 1
ATOM 715 N N . SER A 1 90 ? 27.749 1.675 -40.241 1.00 66.19 90 SER A N 1
ATOM 716 C CA . SER A 1 90 ? 27.703 1.472 -41.688 1.00 66.19 90 SER A CA 1
ATOM 717 C C . SER A 1 90 ? 29.112 1.134 -42.175 1.00 66.19 90 SER A C 1
ATOM 719 O O . SER A 1 90 ? 30.029 1.947 -42.026 1.00 66.19 90 SER A O 1
ATOM 721 N N . THR A 1 91 ? 29.314 -0.036 -42.773 1.00 60.22 91 THR A N 1
ATOM 722 C CA . THR A 1 91 ? 30.506 -0.284 -43.585 1.00 60.22 91 THR A CA 1
ATOM 723 C C . THR A 1 91 ? 30.413 0.625 -44.807 1.00 60.22 91 THR A C 1
ATOM 725 O O . THR A 1 91 ? 29.690 0.323 -45.755 1.00 60.22 91 THR A O 1
ATOM 728 N N . GLY A 1 92 ? 31.070 1.786 -44.749 1.00 55.31 92 GLY A N 1
ATOM 729 C CA . GLY A 1 92 ? 31.102 2.747 -45.846 1.00 55.31 92 GLY A CA 1
ATOM 730 C C . GLY A 1 92 ? 31.666 2.089 -47.100 1.00 55.31 92 GLY A C 1
ATOM 731 O O . GLY A 1 92 ? 32.845 1.738 -47.152 1.00 55.31 92 GLY A O 1
ATOM 732 N N . GLY A 1 93 ? 30.811 1.900 -48.104 1.00 56.88 93 GLY A N 1
ATOM 733 C CA . GLY A 1 93 ? 31.237 1.494 -49.433 1.00 56.88 93 GLY A CA 1
ATOM 734 C C . GLY A 1 93 ? 32.222 2.522 -49.981 1.00 56.88 93 GLY A C 1
ATOM 735 O O . GLY A 1 93 ? 31.935 3.717 -50.017 1.00 56.88 93 GLY A O 1
ATOM 736 N N . LYS A 1 94 ? 33.399 2.057 -50.402 1.00 57.38 94 LYS A N 1
ATOM 737 C CA . LYS A 1 94 ? 34.350 2.840 -51.196 1.00 57.38 94 LYS A CA 1
ATOM 738 C C . LYS A 1 94 ? 33.637 3.376 -52.443 1.00 57.38 94 LYS A C 1
ATOM 740 O O . LYS A 1 94 ? 33.509 2.652 -53.427 1.00 57.38 94 LYS A O 1
ATOM 745 N N . GLN A 1 95 ? 33.261 4.651 -52.454 1.00 57.78 95 GLN A N 1
ATOM 746 C CA . GLN A 1 95 ? 33.032 5.384 -53.697 1.00 57.78 95 GLN A CA 1
ATOM 747 C C . GLN A 1 95 ? 34.009 6.556 -53.809 1.00 57.78 95 GLN A C 1
ATOM 749 O O . GLN A 1 95 ? 33.825 7.644 -53.282 1.00 57.78 95 GLN A O 1
ATOM 754 N N . ARG A 1 96 ? 35.127 6.207 -54.451 1.00 51.12 96 ARG A N 1
ATOM 755 C CA . ARG A 1 96 ? 35.859 6.936 -55.493 1.00 51.12 96 ARG A CA 1
ATOM 756 C C . ARG A 1 96 ? 35.761 8.472 -55.474 1.00 51.12 96 ARG A C 1
ATOM 758 O O . ARG A 1 96 ? 34.791 9.062 -55.925 1.00 51.12 96 ARG A O 1
ATOM 765 N N . SER A 1 97 ? 36.880 9.066 -55.060 1.00 54.72 97 SER A N 1
ATOM 766 C CA . SER A 1 97 ? 37.378 10.401 -55.415 1.00 54.72 97 SER A CA 1
ATOM 767 C C . SER A 1 97 ? 36.858 10.945 -56.753 1.00 54.72 97 SER A C 1
ATOM 769 O O . SER A 1 97 ? 37.093 10.328 -57.793 1.00 54.72 97 SER A O 1
ATOM 771 N N . GLN A 1 98 ? 36.282 12.151 -56.721 1.00 53.22 98 GLN A N 1
ATOM 772 C CA . GLN A 1 98 ? 36.472 13.155 -57.767 1.00 53.22 98 GLN A CA 1
ATOM 773 C C . GLN A 1 98 ? 36.540 14.561 -57.150 1.00 53.22 98 GLN A C 1
ATOM 775 O O . GLN A 1 98 ? 35.591 15.076 -56.568 1.00 53.22 98 GLN A O 1
ATOM 780 N N . ASN A 1 99 ? 37.719 15.164 -57.288 1.00 47.97 99 ASN A N 1
ATOM 781 C CA . ASN A 1 99 ? 38.015 16.569 -57.036 1.00 47.97 99 ASN A CA 1
ATOM 782 C C . ASN A 1 99 ? 37.156 17.498 -57.911 1.00 47.97 99 ASN A C 1
ATOM 784 O O . ASN A 1 99 ? 37.201 17.350 -59.132 1.00 47.97 99 ASN A O 1
ATOM 788 N N . ARG A 1 100 ? 36.576 18.567 -57.335 1.00 46.84 100 ARG A N 1
ATOM 789 C CA . ARG A 1 100 ? 36.682 19.922 -57.923 1.00 46.84 100 ARG A CA 1
ATOM 790 C C . ARG A 1 100 ? 36.354 21.061 -56.932 1.00 46.84 100 ARG A C 1
ATOM 792 O O . ARG A 1 100 ? 35.222 21.221 -56.505 1.00 46.84 100 ARG A O 1
ATOM 799 N N . SER A 1 101 ? 37.398 21.847 -56.636 1.00 46.28 101 SER A N 1
ATOM 800 C CA . SER A 1 101 ? 37.456 23.298 -56.324 1.00 46.28 101 SER A CA 1
ATOM 801 C C . SER A 1 101 ? 36.645 23.941 -55.168 1.00 46.28 101 SER A C 1
ATOM 803 O O . SER A 1 101 ? 35.448 24.169 -55.271 1.00 46.28 101 SER A O 1
ATOM 805 N N . LYS A 1 102 ? 37.415 24.364 -54.142 1.00 41.06 102 LYS A N 1
ATOM 806 C CA . LYS A 1 102 ? 37.364 25.579 -53.268 1.00 41.06 102 LYS A CA 1
ATOM 807 C C . LYS A 1 102 ? 36.615 26.799 -53.880 1.00 41.06 102 LYS A C 1
ATOM 809 O O . LYS A 1 102 ? 36.718 26.952 -55.089 1.00 41.06 102 LYS A O 1
ATOM 814 N N . THR A 1 103 ? 35.968 27.782 -53.216 1.00 49.66 103 THR A N 1
ATOM 815 C CA . THR A 1 103 ? 35.802 28.356 -51.832 1.00 49.66 103 THR A CA 1
ATOM 816 C C . THR A 1 103 ? 34.895 29.636 -51.972 1.00 49.66 103 THR A C 1
ATOM 818 O O . THR A 1 103 ? 34.666 30.015 -53.117 1.00 49.66 103 THR A O 1
ATOM 821 N N . PRO A 1 104 ? 34.566 30.476 -50.951 1.00 49.34 104 PRO A N 1
ATOM 822 C CA . PRO A 1 104 ? 33.972 30.240 -49.621 1.00 49.34 104 PRO A CA 1
ATOM 823 C C . PRO A 1 104 ? 32.871 31.279 -49.190 1.00 49.34 104 PRO A C 1
ATOM 825 O O . PRO A 1 104 ? 32.674 32.302 -49.829 1.00 49.34 104 PRO A O 1
ATOM 828 N N . LYS A 1 105 ? 32.286 31.041 -47.997 1.00 38.62 105 LYS A N 1
ATOM 829 C CA . LYS A 1 105 ? 31.705 31.984 -46.997 1.00 38.62 105 LYS A CA 1
ATOM 830 C C . LYS A 1 105 ? 30.490 32.863 -47.366 1.00 38.62 105 LYS A C 1
ATOM 832 O O . LYS A 1 105 ? 30.636 33.893 -48.007 1.00 38.62 105 LYS A O 1
ATOM 837 N N . ASN A 1 106 ? 29.379 32.640 -46.654 1.00 38.66 106 ASN A N 1
ATOM 838 C CA . ASN A 1 106 ? 29.010 33.605 -45.613 1.00 38.66 106 ASN A CA 1
ATOM 839 C C . ASN A 1 106 ? 28.253 32.956 -44.445 1.00 38.66 106 ASN A C 1
ATOM 841 O O . ASN A 1 106 ? 27.445 32.051 -44.629 1.00 38.66 106 ASN A O 1
ATOM 845 N N . GLN A 1 107 ? 28.626 33.391 -43.244 1.00 48.62 107 GLN A N 1
ATOM 846 C CA . GLN A 1 107 ? 28.052 33.019 -41.958 1.00 48.62 107 GLN A CA 1
ATOM 847 C C . GLN A 1 107 ? 26.715 33.734 -41.771 1.00 48.62 107 GLN A C 1
ATOM 849 O O . GLN A 1 107 ? 26.692 34.957 -41.821 1.00 48.62 107 GLN A O 1
ATOM 854 N N . GLU A 1 108 ? 25.669 33.006 -41.397 1.00 41.41 108 GLU A N 1
ATOM 855 C CA . GLU A 1 108 ? 24.658 33.553 -40.493 1.00 41.41 108 GLU A CA 1
ATOM 856 C C . GLU A 1 108 ? 24.452 32.559 -39.357 1.00 41.41 108 GLU A C 1
ATOM 858 O O . GLU A 1 108 ? 23.912 31.464 -39.507 1.00 41.41 108 GLU A O 1
ATOM 863 N N . ALA A 1 109 ? 25.016 32.935 -38.216 1.00 42.22 109 ALA A N 1
ATOM 864 C CA . ALA A 1 109 ? 24.837 32.263 -36.954 1.00 42.22 109 ALA A CA 1
ATOM 865 C C . ALA A 1 109 ? 23.587 32.818 -36.258 1.00 42.22 109 ALA A C 1
ATOM 867 O O . ALA A 1 109 ? 23.400 34.029 -36.200 1.00 42.22 109 ALA A O 1
ATOM 868 N N . LEU A 1 110 ? 22.838 31.896 -35.647 1.00 44.19 110 LEU A N 1
ATOM 869 C CA . LEU A 1 110 ? 22.067 32.061 -34.411 1.00 44.19 110 LEU A CA 1
ATOM 870 C C . LEU A 1 110 ? 20.961 33.124 -34.408 1.00 44.19 110 LEU A C 1
ATOM 872 O O . LEU A 1 110 ? 21.257 34.294 -34.200 1.00 44.19 110 LEU A O 1
ATOM 876 N N . ARG A 1 111 ? 19.694 32.680 -34.346 1.00 53.66 111 ARG A N 1
ATOM 877 C CA . ARG A 1 111 ? 18.791 33.086 -33.250 1.00 53.66 111 ARG A CA 1
ATOM 878 C C . ARG A 1 111 ? 17.906 31.927 -32.793 1.00 53.66 111 ARG A C 1
ATOM 880 O O . ARG A 1 111 ? 17.213 31.288 -33.574 1.00 53.66 111 ARG A O 1
ATOM 887 N N . VAL A 1 112 ? 18.005 31.679 -31.494 1.00 41.53 112 VAL A N 1
ATOM 888 C CA . VAL A 1 112 ? 17.239 30.741 -30.679 1.00 41.53 112 VAL A CA 1
ATOM 889 C C . VAL A 1 112 ? 15.821 31.294 -30.522 1.00 41.53 112 VAL A C 1
ATOM 891 O O . VAL A 1 112 ? 15.664 32.468 -30.192 1.00 41.53 112 VAL A O 1
ATOM 894 N N . ALA A 1 113 ? 14.799 30.467 -30.736 1.00 40.50 113 ALA A N 1
ATOM 895 C CA . ALA A 1 113 ? 13.437 30.775 -30.315 1.00 40.50 113 ALA A CA 1
ATOM 896 C C . ALA A 1 113 ? 13.250 30.263 -28.879 1.00 40.50 113 ALA A C 1
ATOM 898 O O . ALA A 1 113 ? 13.115 29.061 -28.665 1.00 40.50 113 ALA A O 1
ATOM 899 N N . ASN A 1 114 ? 13.267 31.175 -27.905 1.00 38.59 114 ASN A N 1
ATOM 900 C CA . ASN A 1 114 ? 12.655 30.939 -26.600 1.00 38.59 114 ASN A CA 1
ATOM 901 C C . ASN A 1 114 ? 11.197 31.399 -26.687 1.00 38.59 114 ASN A C 1
ATOM 903 O O . ASN A 1 114 ? 10.931 32.551 -27.024 1.00 38.59 114 ASN A O 1
ATOM 907 N N . VAL A 1 115 ? 10.276 30.486 -26.385 1.00 42.50 115 VAL A N 1
ATOM 908 C CA . VAL A 1 115 ? 8.877 30.784 -26.077 1.00 42.50 115 VAL A CA 1
ATOM 909 C C . VAL A 1 115 ? 8.740 30.713 -24.560 1.00 42.50 115 VAL A C 1
ATOM 911 O O . VAL A 1 115 ? 8.799 29.620 -23.999 1.00 42.50 115 VAL A O 1
ATOM 914 N N . ALA A 1 116 ? 8.606 31.879 -23.933 1.00 35.56 116 ALA A N 1
ATOM 915 C CA . ALA A 1 116 ? 7.872 32.143 -22.694 1.00 35.56 116 ALA A CA 1
ATOM 916 C C . ALA A 1 116 ? 7.754 33.664 -22.533 1.00 35.56 116 ALA A C 1
ATOM 918 O O . ALA A 1 116 ? 8.813 34.331 -22.579 1.00 35.56 116 ALA A O 1
#

Radius of gyration: 29.63 Å; Cα contacts (8 Å, |Δi|>4): 45; chains: 1; bounding box: 55×47×78 Å

Foldseek 3Di:
DCVLDDDQADDDDDLPDDDDDDTDNQVVVVVCVVPVVSCPDDDDWDADPVGHTDDVVVSVQDDPPDDPVRHDDDDDDDDDDPPPPPPDDPPDDDDDDDDDDDDDDDDDDDDDDDDD

Organism: Gulo gulo (NCBI:txid48420)

Secondary structure (DSSP, 8-state):
--TT----------TT--S------HHHHHHHHH-GGG-------EE-TT--EE-TTTTT---TTS-GGGS---------------------------------------------

Solvent-accessible surface area (backbone atoms only — not comparable to full-atom values): 8807 Å² total; per-residue (Å²): 142,66,88,86,70,74,90,70,67,88,83,92,79,62,93,85,65,82,81,89,86,86,73,64,48,66,73,59,56,56,48,30,73,78,38,60,91,72,60,86,78,85,85,87,86,39,63,47,97,88,67,48,78,47,62,48,63,83,74,71,49,57,47,83,88,44,61,78,96,57,39,76,82,85,86,85,89,77,85,82,76,83,76,80,78,77,76,84,77,77,82,78,75,90,76,76,90,78,90,81,82,90,86,84,88,84,88,84,80,85,83,84,87,82,90,130

pLDDT: mean 79.69, std 20.4, range [35.56, 97.5]

Sequence (116 aa):
RESDLFLLDSRTLWASEEGWLVFDITATSNHWVVNPRHNLGLQLCVETLDGQSINPKLAGLIGRHGPQNKQPFMVAFFKATEVHLRSTRSTGGKQRSQNRSKTPKNQEALRVANVA

Mean predicted aligned error: 14.49 Å